Protein AF-A0A6P4IYU0-F1 (afdb_monomer)

Sequence (149 aa):
MWKLVFLVLITLEHSKGNDLTKEELEWSQISNTCGDCSAKEFPKKFTTTGYSCDAKDNNAIESSTEAESGYPQCVPKSYAVVVPVHQYCCFWSPELGCTILVGQKQYVTDQLKCTNCLEPCTRAATNSGVRHTNYGILALAVPILAKLL

Foldseek 3Di:
DDDDDPPPPPPPPPPPPPPPDPVNVVQVPWDKDWADPVVDDFDLAFQDKDKDADPVCPVQKDFDDDDAEPHVQAHPRRIYGPGGRAAKMWIADRVNHIIMMGTPVPPVPDPPPVVVSRVVSVVRRVCRPVPPPPPPDDDDDDDDDDDDD

Secondary structure (DSSP, 8-state):
---------------------HHHHHHTT--EEE---TTS---S--SS-EEEE-GGGTTSEEE-SS---S-TTTS-TTEEE-S--SSEEEEEETTTEEEEEEEGGGTTT-TTSGGGGHHHHHHHHHHTT--------------------

Mean predicted aligned error: 15.0 Å

Solvent-accessible surface area (backbone atoms only — not comparable to full-atom values): 9557 Å² total; per-residue (Å²): 136,86,80,84,80,82,84,73,78,70,76,82,70,78,75,77,68,81,77,66,49,75,64,61,59,51,62,78,67,56,47,69,44,68,57,90,49,86,93,57,93,68,64,88,57,38,75,53,72,54,72,54,49,41,87,92,26,62,80,18,59,43,84,25,94,86,46,70,24,100,46,66,91,33,38,59,60,57,29,28,72,79,43,76,43,69,65,34,35,28,27,35,21,65,87,72,33,66,32,31,38,30,9,49,92,54,63,83,81,47,101,64,61,60,64,73,37,48,61,62,41,45,53,49,34,59,48,49,74,56,81,78,70,81,69,67,86,76,84,85,88,86,92,76,93,76,86,90,135

Structure (mmCIF, N/CA/C/O backbone):
data_AF-A0A6P4IYU0-F1
#
_entry.id   AF-A0A6P4IYU0-F1
#
loop_
_atom_site.group_PDB
_atom_site.id
_atom_site.type_symbol
_atom_site.label_atom_id
_atom_site.label_alt_id
_atom_site.label_comp_id
_atom_site.label_asym_id
_atom_site.label_entity_id
_atom_site.label_seq_id
_atom_site.pdbx_PDB_ins_code
_atom_site.Cartn_x
_atom_site.Cartn_y
_atom_site.Cartn_z
_atom_site.occupancy
_atom_site.B_iso_or_equiv
_atom_site.auth_seq_id
_atom_site.auth_comp_id
_atom_site.auth_asym_id
_atom_site.auth_atom_id
_atom_site.pdbx_PDB_model_num
ATOM 1 N N . MET A 1 1 ? 59.515 -28.784 -33.449 1.00 38.84 1 MET A N 1
ATOM 2 C CA . MET A 1 1 ? 59.451 -27.310 -33.576 1.00 38.84 1 MET A CA 1
ATOM 3 C C . MET A 1 1 ? 58.211 -26.995 -34.407 1.00 38.84 1 MET A C 1
ATOM 5 O O . MET A 1 1 ? 58.147 -27.434 -35.539 1.00 38.84 1 MET A O 1
ATOM 9 N N . TRP A 1 2 ? 57.099 -26.692 -33.729 1.00 43.53 2 TRP A N 1
ATOM 10 C CA . TRP A 1 2 ? 56.465 -25.356 -33.681 1.00 43.53 2 TRP A CA 1
ATOM 11 C C . TRP A 1 2 ? 55.513 -25.167 -34.885 1.00 43.53 2 TRP A C 1
ATOM 13 O O . TRP A 1 2 ? 55.960 -24.927 -35.991 1.00 43.53 2 TRP A O 1
ATOM 23 N N . LYS A 1 3 ? 54.285 -25.701 -34.786 1.00 38.66 3 LYS A N 1
ATOM 24 C CA . LYS A 1 3 ? 53.018 -25.035 -34.393 1.00 38.66 3 LYS A CA 1
ATOM 25 C C . LYS A 1 3 ? 52.502 -24.004 -35.409 1.00 38.66 3 LYS A C 1
ATOM 27 O O . LYS A 1 3 ? 53.194 -23.035 -35.672 1.00 38.66 3 LYS A O 1
ATOM 32 N N . LEU A 1 4 ? 51.200 -24.157 -35.699 1.00 47.81 4 LEU A N 1
ATOM 33 C CA . LEU A 1 4 ? 50.220 -23.123 -36.080 1.00 47.81 4 LEU A CA 1
ATOM 34 C C . LEU A 1 4 ? 50.471 -22.546 -37.484 1.00 47.81 4 LEU A C 1
ATOM 36 O O . LEU A 1 4 ? 51.564 -22.133 -37.815 1.00 47.81 4 LEU A O 1
ATOM 40 N N . VAL A 1 5 ? 49.507 -22.533 -38.394 1.00 50.81 5 VAL A N 1
ATOM 41 C CA . VAL A 1 5 ? 48.252 -21.801 -38.247 1.00 50.81 5 VAL A CA 1
ATOM 42 C C . VAL A 1 5 ? 47.159 -22.590 -38.965 1.00 5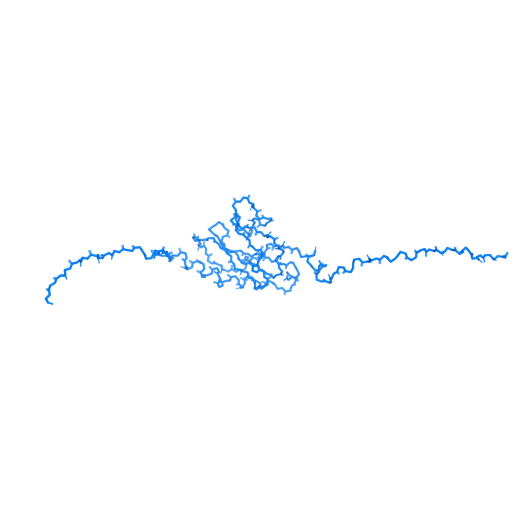0.81 5 VAL A C 1
ATOM 44 O O . VAL A 1 5 ? 47.062 -22.577 -40.189 1.00 50.81 5 VAL A O 1
ATOM 47 N N . PHE A 1 6 ? 46.323 -23.288 -38.194 1.00 45.47 6 PHE A N 1
ATOM 48 C CA . PHE A 1 6 ? 44.986 -23.616 -38.668 1.00 45.47 6 PHE A CA 1
ATOM 49 C C . PHE A 1 6 ? 44.289 -22.274 -38.874 1.00 45.47 6 PHE A C 1
ATOM 51 O O . PHE A 1 6 ? 43.990 -21.574 -37.907 1.00 45.47 6 PHE A O 1
ATOM 58 N N . LEU A 1 7 ? 44.109 -21.893 -40.139 1.00 44.38 7 LEU A N 1
ATOM 59 C CA . LEU A 1 7 ? 43.196 -20.843 -40.566 1.00 44.38 7 LEU A CA 1
ATOM 60 C C . LEU A 1 7 ? 41.782 -21.306 -40.218 1.00 44.38 7 LEU A C 1
ATOM 62 O O . LEU A 1 7 ? 41.020 -21.775 -41.059 1.00 44.38 7 LEU A O 1
ATOM 66 N N . VAL A 1 8 ? 41.455 -21.209 -38.933 1.00 45.56 8 VAL A N 1
ATOM 67 C CA . VAL A 1 8 ? 40.084 -21.172 -38.469 1.00 45.56 8 VAL A CA 1
ATOM 68 C C . VAL A 1 8 ? 39.576 -19.798 -38.890 1.00 45.56 8 VAL A C 1
ATOM 70 O O 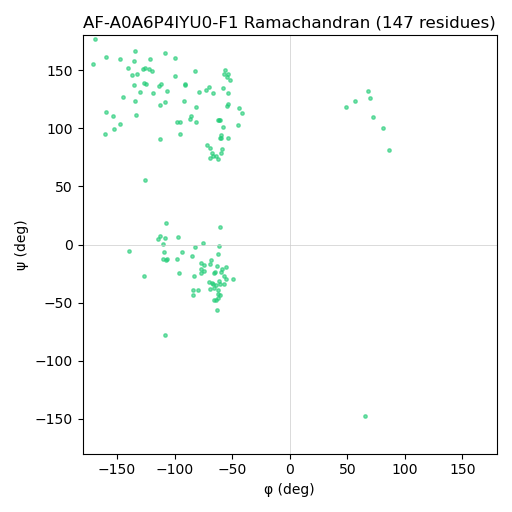. VAL A 1 8 ? 39.670 -18.820 -38.153 1.00 45.56 8 VAL A O 1
ATOM 73 N N . LEU A 1 9 ? 39.090 -19.711 -40.127 1.00 44.44 9 LEU A N 1
ATOM 74 C CA . LEU A 1 9 ? 38.122 -18.694 -40.511 1.00 44.44 9 LEU A CA 1
ATOM 75 C C . LEU A 1 9 ? 36.842 -19.031 -39.744 1.00 44.44 9 LEU A C 1
ATOM 77 O O . LEU A 1 9 ? 35.916 -19.634 -40.277 1.00 44.44 9 LEU A O 1
ATOM 81 N N . ILE A 1 10 ? 36.848 -18.711 -38.446 1.00 53.69 10 ILE A N 1
ATOM 82 C CA . ILE A 1 10 ? 35.632 -18.590 -37.658 1.00 53.69 10 ILE A CA 1
ATOM 83 C C . ILE A 1 10 ? 34.872 -17.480 -38.365 1.00 53.69 10 ILE A C 1
ATOM 85 O O . ILE A 1 10 ? 35.282 -16.319 -38.363 1.00 53.69 10 ILE A O 1
ATOM 89 N N . THR A 1 11 ? 33.815 -17.877 -39.056 1.00 47.81 11 THR A N 1
ATOM 90 C CA . THR A 1 11 ? 32.730 -16.998 -39.448 1.00 47.81 11 THR A CA 1
ATOM 91 C C . THR A 1 11 ? 32.426 -16.091 -38.263 1.00 47.81 11 THR A C 1
ATOM 93 O O . THR A 1 11 ? 32.010 -16.565 -37.207 1.00 47.81 11 THR A O 1
ATOM 96 N N . LEU A 1 12 ? 32.697 -14.794 -38.426 1.00 47.03 12 LEU A N 1
ATOM 97 C CA . LEU A 1 12 ? 32.152 -13.728 -37.595 1.00 47.03 12 LEU A CA 1
ATOM 98 C C . LEU A 1 12 ? 30.628 -13.789 -37.736 1.00 47.03 12 LEU A C 1
ATOM 100 O O . LEU A 1 12 ? 30.014 -13.040 -38.493 1.00 47.03 12 LEU A O 1
ATOM 104 N N . GLU A 1 13 ? 30.008 -14.724 -37.025 1.00 50.59 13 GLU A N 1
ATOM 105 C CA . GLU A 1 13 ? 28.640 -14.554 -36.595 1.00 50.59 13 GLU A CA 1
ATOM 106 C C . GLU A 1 13 ? 28.673 -13.324 -35.697 1.00 50.59 13 GLU A C 1
ATOM 108 O O . GLU A 1 13 ? 29.243 -13.330 -34.604 1.00 50.59 13 GLU A O 1
ATOM 113 N N . HIS A 1 14 ? 28.132 -12.225 -36.219 1.00 40.22 14 HIS A N 1
ATOM 114 C CA . HIS A 1 14 ? 27.665 -11.127 -35.398 1.00 40.22 14 HIS A CA 1
ATOM 115 C C . HIS A 1 14 ? 26.692 -11.735 -34.387 1.00 40.22 14 HIS A C 1
ATOM 117 O O . HIS A 1 14 ? 25.497 -11.864 -34.655 1.00 40.22 14 HIS A O 1
ATOM 123 N N . SER A 1 15 ? 27.214 -12.126 -33.226 1.00 43.62 15 SER A N 1
ATOM 124 C CA . SER A 1 15 ? 26.422 -12.255 -32.021 1.00 43.62 15 SER A CA 1
ATOM 125 C C . SER A 1 15 ? 25.859 -10.863 -31.776 1.00 43.62 15 SER A C 1
ATOM 127 O O . SER A 1 15 ? 26.528 -9.975 -31.247 1.00 43.62 15 SER A O 1
ATOM 129 N N . LYS A 1 16 ? 24.641 -10.647 -32.279 1.00 39.09 16 LYS A N 1
ATOM 130 C CA . LYS A 1 16 ? 23.721 -9.629 -31.795 1.00 39.09 16 LYS A CA 1
ATOM 131 C C . LYS A 1 16 ? 23.505 -9.979 -30.326 1.00 39.09 16 LYS A C 1
ATOM 133 O O . LYS A 1 16 ? 22.578 -10.699 -29.973 1.00 39.09 16 LYS A O 1
ATOM 138 N N . GLY A 1 17 ? 24.439 -9.546 -29.482 1.00 44.19 17 GLY A N 1
ATOM 139 C CA . GLY A 1 17 ? 24.194 -9.456 -28.061 1.00 44.19 17 GLY A CA 1
ATOM 140 C C . GLY A 1 17 ? 22.941 -8.611 -27.920 1.00 44.19 17 GLY A C 1
ATOM 141 O O . GLY A 1 17 ? 22.897 -7.490 -28.426 1.00 44.19 17 GLY A O 1
ATOM 142 N N . ASN A 1 18 ? 21.901 -9.190 -27.328 1.00 50.28 18 ASN A N 1
ATOM 143 C CA . ASN A 1 18 ? 20.777 -8.423 -26.826 1.00 50.28 18 ASN A CA 1
ATOM 144 C C . ASN A 1 18 ? 21.349 -7.470 -25.775 1.00 50.28 18 ASN A C 1
ATOM 146 O O . ASN A 1 18 ? 21.500 -7.844 -24.613 1.00 50.28 18 ASN A O 1
ATOM 150 N N . ASP A 1 19 ? 21.716 -6.266 -26.204 1.00 51.94 19 ASP A N 1
ATOM 151 C CA . ASP A 1 19 ? 21.904 -5.117 -25.331 1.00 51.94 19 ASP A CA 1
ATOM 152 C C . ASP A 1 19 ? 20.503 -4.734 -24.845 1.00 51.94 19 ASP A C 1
ATOM 154 O O . ASP A 1 19 ? 19.852 -3.838 -25.380 1.00 51.94 19 ASP A O 1
ATOM 158 N N . LEU A 1 20 ? 19.976 -5.545 -23.920 1.00 57.12 20 LEU A N 1
ATOM 159 C CA . LEU A 1 20 ? 18.820 -5.183 -23.116 1.00 57.12 20 LEU A CA 1
ATOM 160 C C . LEU A 1 20 ? 19.174 -3.849 -22.492 1.00 57.12 20 LEU A C 1
ATOM 162 O O . LEU A 1 20 ? 20.190 -3.723 -21.800 1.00 57.12 20 LEU A O 1
ATOM 166 N N . THR A 1 21 ? 18.356 -2.852 -22.790 1.00 60.19 21 THR A N 1
ATOM 167 C CA . THR A 1 21 ? 18.586 -1.509 -22.289 1.00 60.19 21 THR A CA 1
ATOM 168 C C . THR A 1 21 ? 18.713 -1.582 -20.769 1.00 60.19 21 THR A C 1
ATOM 170 O O . THR A 1 21 ? 18.065 -2.391 -20.100 1.00 60.19 21 THR A O 1
ATOM 173 N N . LYS A 1 22 ? 19.590 -0.758 -20.193 1.00 58.97 22 LYS A N 1
ATOM 174 C CA . LYS A 1 22 ? 19.814 -0.707 -18.740 1.00 58.97 22 LYS A CA 1
ATOM 175 C C . LYS A 1 22 ? 18.493 -0.596 -17.953 1.00 58.97 22 LYS A C 1
ATOM 177 O O . LYS A 1 22 ? 18.401 -1.120 -16.848 1.00 58.97 22 LYS A O 1
ATOM 182 N N . GLU A 1 23 ? 17.482 0.030 -18.559 1.00 57.84 23 GLU A N 1
ATOM 183 C CA . GLU A 1 23 ? 16.106 0.106 -18.065 1.00 57.84 23 GLU A CA 1
ATOM 184 C C . GLU A 1 23 ? 15.397 -1.261 -18.031 1.00 57.84 23 GLU A C 1
ATOM 186 O O . GLU A 1 23 ? 14.861 -1.623 -16.992 1.00 57.84 23 GLU A O 1
ATOM 191 N N . GLU A 1 24 ? 15.437 -2.089 -19.076 1.00 57.94 24 GLU A N 1
ATOM 192 C CA . GLU A 1 24 ? 14.796 -3.421 -19.065 1.00 57.94 24 GLU A CA 1
ATOM 193 C C . GLU A 1 24 ? 15.420 -4.378 -18.033 1.00 57.94 24 GLU A C 1
ATOM 195 O O . GLU A 1 24 ? 14.720 -5.154 -17.374 1.00 57.94 24 GLU A O 1
ATOM 200 N N . LEU A 1 25 ? 16.736 -4.283 -17.822 1.00 57.72 25 LEU A N 1
ATOM 201 C CA . LEU A 1 25 ? 17.427 -5.007 -16.751 1.00 57.72 25 LEU A CA 1
ATOM 202 C C . LEU A 1 25 ? 17.010 -4.507 -15.360 1.00 57.72 25 LEU A C 1
ATOM 204 O O . LEU A 1 25 ? 16.889 -5.317 -14.438 1.00 57.72 25 LEU A O 1
ATOM 208 N N . GLU A 1 26 ? 16.723 -3.210 -15.201 1.00 56.94 26 GLU A N 1
ATOM 209 C CA . GLU A 1 26 ? 16.196 -2.667 -13.947 1.00 56.94 26 GLU A CA 1
ATOM 210 C C . GLU A 1 26 ? 14.800 -3.188 -13.612 1.00 56.94 26 GLU A C 1
ATOM 212 O O . GLU A 1 26 ? 14.552 -3.465 -12.439 1.00 56.94 26 GLU A O 1
ATOM 217 N N . TRP A 1 27 ? 13.922 -3.367 -14.602 1.00 55.72 27 TRP A N 1
ATOM 218 C CA . TRP A 1 27 ? 12.559 -3.871 -14.392 1.00 55.72 27 TRP A CA 1
ATOM 219 C C . TRP A 1 27 ? 12.544 -5.336 -13.943 1.00 55.72 27 TRP A C 1
ATOM 221 O O . TRP A 1 27 ? 11.721 -5.720 -13.115 1.00 55.72 27 TRP A O 1
ATOM 231 N N . SER A 1 28 ? 13.501 -6.142 -14.415 1.00 58.00 28 SER A N 1
ATOM 232 C CA . SER A 1 28 ? 13.610 -7.566 -14.058 1.00 58.00 28 SER A CA 1
ATOM 233 C C . SER A 1 28 ? 13.997 -7.835 -12.594 1.00 58.00 28 SER A C 1
ATOM 235 O O . SER A 1 28 ? 13.870 -8.963 -12.121 1.00 58.00 28 SER A O 1
ATOM 237 N N . GLN A 1 29 ? 14.466 -6.815 -11.866 1.00 64.81 29 GLN A N 1
ATOM 238 C CA . GLN A 1 29 ? 14.989 -6.954 -10.500 1.00 64.81 29 GLN A CA 1
ATOM 239 C C . GLN A 1 29 ? 14.153 -6.234 -9.435 1.00 64.81 29 GLN A C 1
ATOM 241 O O . GLN A 1 29 ? 14.544 -6.197 -8.265 1.00 64.81 29 GLN A O 1
ATOM 246 N N . ILE A 1 30 ? 13.014 -5.642 -9.802 1.00 71.06 30 ILE A N 1
ATOM 247 C CA . ILE A 1 30 ? 12.126 -5.005 -8.828 1.00 71.06 30 ILE A CA 1
ATOM 248 C C . ILE A 1 30 ? 11.271 -6.084 -8.179 1.00 71.06 30 ILE A C 1
ATOM 250 O O . ILE A 1 30 ? 10.321 -6.592 -8.764 1.00 71.06 30 ILE A O 1
ATOM 254 N N . SER A 1 31 ? 11.610 -6.407 -6.937 1.00 83.81 31 SER A N 1
ATOM 255 C CA . SER A 1 31 ? 10.728 -7.163 -6.057 1.00 83.81 31 SER A CA 1
ATOM 256 C C . SER A 1 31 ? 9.857 -6.198 -5.264 1.00 83.81 31 SER A C 1
ATOM 258 O O . SER A 1 31 ? 10.343 -5.175 -4.765 1.00 83.81 31 SER A O 1
ATOM 260 N N . ASN A 1 32 ? 8.575 -6.521 -5.129 1.00 89.25 32 ASN A N 1
ATOM 261 C CA . ASN A 1 32 ? 7.666 -5.799 -4.253 1.00 89.25 32 ASN A CA 1
ATOM 262 C C . ASN A 1 32 ? 7.472 -6.535 -2.934 1.00 89.25 32 ASN A C 1
ATOM 264 O O . ASN A 1 32 ? 7.449 -7.763 -2.887 1.00 89.25 32 ASN A O 1
ATOM 268 N N . THR A 1 33 ? 7.323 -5.772 -1.855 1.00 89.62 33 THR A N 1
ATOM 269 C CA . THR A 1 33 ? 7.025 -6.297 -0.522 1.00 89.62 33 THR A CA 1
ATOM 270 C C . THR A 1 33 ? 6.026 -5.393 0.179 1.00 89.62 33 THR A C 1
ATOM 272 O O . THR A 1 33 ? 5.972 -4.186 -0.063 1.00 89.62 33 THR A O 1
ATOM 275 N N . CYS A 1 34 ? 5.238 -5.963 1.082 1.00 90.69 34 CYS A N 1
ATOM 276 C CA . CYS A 1 34 ? 4.429 -5.157 1.984 1.00 90.69 34 CYS A CA 1
ATOM 277 C C . CYS A 1 34 ? 5.335 -4.453 2.998 1.00 90.69 34 CYS A C 1
ATOM 279 O O . CYS A 1 34 ? 6.271 -5.063 3.519 1.00 90.69 34 CYS A O 1
ATOM 281 N N . GLY A 1 35 ? 5.086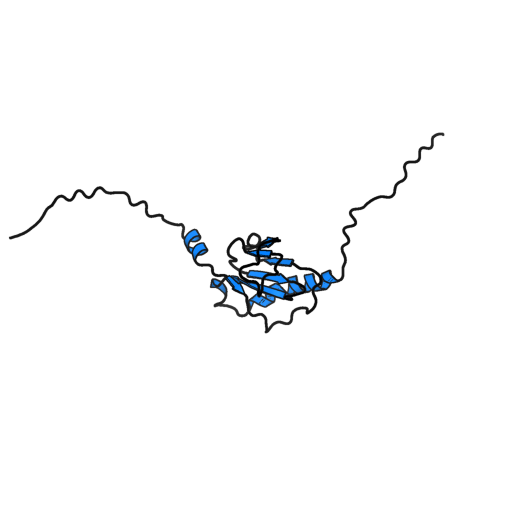 -3.169 3.243 1.00 87.12 35 GLY A N 1
ATOM 282 C CA . GLY A 1 35 ? 5.819 -2.410 4.253 1.00 87.12 35 GLY A CA 1
ATOM 283 C C . GLY A 1 35 ? 5.253 -2.633 5.654 1.00 87.12 35 GLY A C 1
ATOM 284 O O . GLY A 1 35 ? 4.050 -2.835 5.818 1.00 87.12 35 GLY A O 1
ATOM 285 N N . ASP A 1 36 ? 6.118 -2.558 6.664 1.00 85.38 36 ASP A N 1
ATOM 286 C CA . ASP A 1 36 ? 5.706 -2.544 8.066 1.00 85.38 36 ASP A CA 1
ATOM 287 C C . ASP A 1 36 ? 5.386 -1.108 8.504 1.00 85.38 36 ASP A C 1
ATOM 289 O O . ASP A 1 36 ? 6.275 -0.260 8.617 1.00 85.38 36 ASP A O 1
ATOM 293 N N . CYS A 1 37 ? 4.103 -0.837 8.743 1.00 82.44 37 CYS A N 1
ATOM 294 C CA . CYS A 1 37 ? 3.625 0.451 9.240 1.00 82.44 37 CYS A CA 1
ATOM 295 C C . CYS A 1 37 ? 3.174 0.420 10.703 1.00 82.44 37 CYS A C 1
ATOM 297 O O . CYS A 1 37 ? 2.477 1.336 11.139 1.00 82.44 37 CYS A O 1
ATOM 299 N N . SER A 1 38 ? 3.584 -0.583 11.481 1.00 81.19 38 SER A N 1
ATOM 300 C CA . SER A 1 38 ? 3.143 -0.760 12.873 1.00 81.19 38 SER A CA 1
ATOM 301 C C . SER A 1 38 ? 3.484 0.427 13.783 1.00 81.19 38 SER A C 1
ATOM 303 O O . SER A 1 38 ? 2.816 0.652 14.787 1.00 81.19 38 SER A O 1
ATOM 305 N N . ALA A 1 39 ? 4.500 1.220 13.427 1.00 80.25 39 ALA A N 1
ATOM 306 C CA . ALA A 1 39 ? 4.905 2.422 14.159 1.00 80.25 39 ALA A CA 1
ATOM 307 C C . ALA A 1 39 ? 4.075 3.684 13.829 1.00 80.25 39 ALA A C 1
ATOM 309 O O . ALA A 1 39 ? 4.354 4.753 14.375 1.00 80.25 39 ALA A O 1
ATOM 310 N N . LYS A 1 40 ? 3.104 3.612 12.906 1.00 84.31 40 LYS A N 1
ATOM 311 C CA . LYS A 1 40 ? 2.257 4.746 12.510 1.00 84.31 40 LYS A CA 1
ATOM 312 C C . LYS A 1 40 ? 0.815 4.538 12.947 1.00 84.31 40 LYS A C 1
ATOM 314 O O . LYS A 1 40 ? 0.240 3.467 12.787 1.00 84.31 40 LYS A O 1
ATOM 319 N N . GLU A 1 41 ? 0.213 5.612 13.443 1.00 87.19 41 GLU A N 1
ATOM 320 C CA . GLU A 1 41 ? -1.209 5.634 13.754 1.00 87.19 41 GLU A CA 1
ATOM 321 C C . GLU A 1 41 ? -2.004 6.023 12.509 1.00 87.19 41 GLU A C 1
ATOM 323 O O . GLU A 1 41 ? -1.989 7.173 12.071 1.00 87.19 41 GLU A O 1
ATOM 328 N N . PHE A 1 42 ? -2.705 5.049 11.936 1.00 89.69 42 PHE A N 1
ATOM 329 C CA . PHE A 1 42 ? -3.678 5.279 10.875 1.00 89.69 42 PHE A CA 1
ATOM 330 C C . PHE A 1 42 ? -5.109 5.287 11.421 1.00 89.69 42 PHE A C 1
ATOM 332 O O . PHE A 1 42 ? -5.379 4.733 12.495 1.00 89.69 42 PHE A O 1
ATOM 339 N N . PRO A 1 43 ? -6.063 5.871 10.673 1.00 89.25 43 PRO A N 1
ATOM 340 C CA . PRO A 1 43 ? -7.477 5.698 10.965 1.00 89.25 43 PRO A CA 1
ATOM 341 C C . PRO A 1 43 ? -7.845 4.216 11.092 1.00 89.25 43 PRO A C 1
ATOM 343 O O . PRO A 1 43 ? -7.359 3.372 10.346 1.00 89.25 43 PRO A O 1
ATOM 346 N N . LYS A 1 44 ? -8.737 3.901 12.035 1.00 84.44 44 LYS A N 1
ATOM 347 C CA . LYS A 1 44 ? -9.139 2.513 12.330 1.00 84.44 44 LYS A CA 1
ATOM 348 C C . LYS A 1 44 ? -10.389 2.054 11.582 1.00 84.44 44 LYS A C 1
ATOM 350 O O . LYS A 1 44 ? -10.796 0.908 11.726 1.00 84.44 44 LYS A O 1
ATOM 355 N N . LYS A 1 45 ? -11.059 2.961 10.866 1.00 88.38 45 LYS A N 1
ATOM 356 C CA . LYS A 1 45 ? -12.334 2.689 10.201 1.00 88.38 45 LYS A CA 1
ATOM 357 C C . LYS A 1 45 ? -12.309 3.236 8.784 1.00 88.38 45 LYS A C 1
ATOM 359 O O . LYS A 1 45 ? -12.131 4.435 8.591 1.00 88.38 45 LYS A O 1
ATOM 364 N N . PHE A 1 46 ? -12.556 2.345 7.837 1.00 90.06 46 PHE A N 1
ATOM 365 C CA . PHE A 1 46 ? -12.752 2.638 6.425 1.00 90.06 46 PHE A CA 1
ATOM 366 C C . PHE A 1 46 ? -14.074 2.002 6.000 1.00 90.06 46 PHE A C 1
ATOM 368 O O . PHE A 1 46 ? -14.386 0.896 6.437 1.00 90.06 46 PHE A O 1
ATOM 375 N N . THR A 1 47 ? -14.869 2.701 5.191 1.00 89.56 47 THR A N 1
ATOM 376 C CA . THR A 1 47 ? -16.094 2.138 4.582 1.00 89.56 47 THR A CA 1
ATOM 377 C C . THR A 1 47 ? -15.946 1.925 3.080 1.00 89.56 47 THR A C 1
ATOM 379 O O . THR A 1 47 ? -16.825 1.345 2.448 1.00 89.56 47 THR A O 1
ATOM 382 N N . THR A 1 48 ? -14.834 2.386 2.513 1.00 91.38 48 THR A N 1
ATOM 383 C CA . THR A 1 48 ? -14.483 2.230 1.107 1.00 91.38 48 THR A CA 1
ATOM 384 C C . THR A 1 48 ? -13.161 1.493 0.983 1.00 91.38 48 THR A C 1
ATOM 386 O O . THR A 1 48 ? -12.356 1.466 1.917 1.00 91.38 48 THR A O 1
ATOM 389 N N . THR A 1 49 ? -12.948 0.922 -0.196 1.00 93.12 49 THR A N 1
ATOM 390 C CA . THR A 1 49 ? -11.693 0.289 -0.585 1.00 93.12 49 THR A CA 1
ATOM 391 C C . THR A 1 49 ? -11.080 1.102 -1.716 1.00 93.12 49 THR A C 1
ATOM 393 O O . THR A 1 49 ? -11.800 1.560 -2.604 1.00 93.12 49 THR A O 1
ATOM 396 N N . GLY A 1 50 ? -9.774 1.346 -1.656 1.00 94.50 50 GLY A N 1
ATOM 397 C CA . GLY A 1 50 ? -9.095 2.237 -2.590 1.00 94.50 50 GLY A CA 1
ATOM 398 C C . GLY A 1 50 ? -7.578 2.174 -2.502 1.00 94.50 50 GLY A C 1
ATOM 399 O O . GLY A 1 50 ? -7.016 1.465 -1.664 1.00 94.50 50 GLY A O 1
ATOM 400 N N . TYR A 1 51 ? -6.925 2.921 -3.391 1.00 95.62 51 TYR A N 1
ATOM 401 C CA . TYR A 1 51 ? -5.475 3.051 -3.424 1.00 95.62 51 TYR A CA 1
ATOM 402 C C . TYR A 1 51 ? -5.030 4.439 -3.897 1.00 95.62 51 TYR A C 1
ATOM 404 O O . TYR A 1 51 ? -5.780 5.176 -4.536 1.00 95.62 51 TYR A O 1
ATOM 412 N N . SER A 1 52 ? -3.787 4.787 -3.572 1.00 94.94 52 SER A N 1
ATOM 413 C CA . SER A 1 52 ? -3.071 5.947 -4.100 1.00 94.94 52 SER A CA 1
ATOM 414 C C . SER A 1 52 ? -1.602 5.581 -4.243 1.00 94.94 52 SER A C 1
ATOM 416 O O . SER A 1 52 ? -0.983 5.134 -3.277 1.00 94.94 52 SER A O 1
ATOM 418 N N . CYS A 1 53 ? -1.040 5.778 -5.427 1.00 93.31 53 CYS A N 1
ATOM 419 C CA . CYS A 1 53 ? 0.347 5.437 -5.722 1.00 93.31 53 CYS A CA 1
ATOM 420 C C . CYS A 1 53 ? 1.218 6.682 -5.868 1.00 93.31 53 CYS A C 1
ATOM 422 O O . CYS A 1 53 ? 0.719 7.797 -6.040 1.00 93.31 53 CYS A O 1
ATOM 424 N N . ASP A 1 54 ? 2.534 6.480 -5.816 1.00 91.50 54 ASP A N 1
ATOM 425 C CA . ASP A 1 54 ? 3.466 7.450 -6.378 1.00 91.50 54 ASP A CA 1
ATOM 426 C C . ASP A 1 54 ? 3.141 7.693 -7.861 1.00 91.50 54 ASP A C 1
ATOM 428 O O . ASP A 1 54 ? 2.666 6.796 -8.562 1.00 91.50 54 ASP A O 1
ATOM 432 N N . ALA A 1 55 ? 3.432 8.894 -8.365 1.00 90.25 55 ALA A N 1
ATOM 433 C CA . ALA A 1 55 ? 3.138 9.256 -9.749 1.00 90.25 55 ALA A CA 1
ATOM 434 C C . ALA A 1 55 ? 3.761 8.288 -10.772 1.00 90.25 55 ALA A C 1
ATOM 436 O O . ALA A 1 55 ? 3.189 8.078 -11.842 1.00 90.25 55 ALA A O 1
ATOM 437 N N . LYS A 1 56 ? 4.906 7.677 -10.439 1.00 88.25 56 LYS A N 1
ATOM 438 C CA . LYS A 1 56 ? 5.584 6.682 -11.284 1.00 88.25 56 LYS A CA 1
ATOM 439 C C . LYS A 1 56 ? 4.896 5.315 -11.303 1.00 88.25 56 LYS A C 1
ATOM 441 O O . LYS A 1 56 ? 5.136 4.543 -12.221 1.00 88.25 56 LYS A O 1
ATOM 446 N N . ASP A 1 57 ? 4.030 5.047 -10.330 1.00 90.94 57 ASP A N 1
ATOM 447 C CA . ASP A 1 57 ? 3.384 3.752 -10.102 1.00 90.94 57 ASP A CA 1
ATOM 448 C C . ASP A 1 57 ? 1.867 3.785 -10.369 1.00 90.94 57 ASP A C 1
ATOM 450 O O . ASP A 1 57 ? 1.172 2.808 -10.108 1.00 90.94 57 ASP A O 1
ATOM 454 N N . ASN A 1 58 ? 1.322 4.880 -10.912 1.00 88.62 58 ASN A N 1
ATOM 455 C CA . ASN A 1 58 ? -0.125 5.041 -11.132 1.00 88.62 58 ASN A CA 1
ATOM 456 C C . ASN A 1 58 ? -0.767 3.946 -11.999 1.00 88.62 58 ASN A C 1
ATOM 458 O O . ASN A 1 58 ? -1.950 3.658 -11.836 1.00 88.62 58 ASN A O 1
ATOM 462 N N . ASN A 1 59 ? 0.012 3.329 -12.889 1.00 91.25 59 ASN A N 1
ATOM 463 C CA . ASN A 1 59 ? -0.448 2.258 -13.776 1.00 91.25 59 ASN A CA 1
ATOM 464 C C . ASN A 1 59 ? -0.114 0.855 -13.234 1.00 91.25 59 ASN A C 1
ATOM 466 O O . ASN A 1 59 ? -0.298 -0.129 -13.941 1.00 91.25 59 ASN A O 1
ATOM 470 N N . ALA A 1 60 ? 0.415 0.750 -12.009 1.00 92.12 60 ALA A N 1
ATOM 471 C CA . ALA A 1 60 ? 0.796 -0.529 -11.411 1.00 92.12 60 ALA A CA 1
ATOM 472 C C . ALA A 1 60 ? -0.389 -1.341 -10.894 1.00 92.12 60 ALA A C 1
ATOM 474 O O . ALA A 1 60 ? -0.271 -2.556 -10.732 1.00 92.12 60 ALA A O 1
ATOM 475 N N . ILE A 1 61 ? -1.513 -0.674 -10.631 1.00 93.50 61 ILE A N 1
ATOM 476 C CA . ILE A 1 61 ? -2.668 -1.250 -9.955 1.00 93.50 61 ILE A CA 1
ATOM 477 C C . ILE A 1 61 ? -3.880 -1.216 -10.876 1.00 93.50 61 ILE A C 1
ATOM 479 O O . ILE A 1 61 ? -4.240 -0.163 -11.400 1.00 93.50 61 ILE A O 1
ATOM 483 N N . GLU A 1 62 ? -4.549 -2.357 -10.994 1.00 92.25 62 GLU A N 1
ATOM 484 C CA . GLU A 1 62 ? -5.828 -2.487 -11.688 1.00 92.25 62 GLU A CA 1
ATOM 485 C C . GLU A 1 62 ? -6.896 -3.051 -10.754 1.00 92.25 62 GLU A C 1
ATOM 487 O O . GLU A 1 62 ? -6.608 -3.811 -9.826 1.00 92.25 62 GLU A O 1
ATOM 492 N N . SER A 1 63 ? -8.156 -2.682 -10.996 1.00 89.19 63 SER A N 1
ATOM 493 C CA . SER A 1 63 ? -9.288 -3.320 -10.327 1.00 89.19 63 SER A CA 1
ATOM 494 C C . SER A 1 63 ? -9.402 -4.775 -10.769 1.00 89.19 63 SER A C 1
ATOM 496 O O . SER A 1 63 ? -9.445 -5.054 -11.965 1.00 89.19 63 SER A O 1
ATOM 498 N N . SER A 1 64 ? -9.526 -5.684 -9.811 1.00 82.81 64 SER A N 1
ATOM 499 C CA . SER A 1 64 ? -9.654 -7.117 -10.044 1.00 82.81 64 SER A CA 1
ATOM 500 C C . SER A 1 64 ? -10.907 -7.645 -9.357 1.00 82.81 64 SER A C 1
ATOM 502 O O . SER A 1 64 ? -11.217 -7.268 -8.228 1.00 82.81 64 SER A O 1
ATOM 504 N N . THR A 1 65 ? -11.640 -8.516 -10.048 1.00 75.56 65 THR A N 1
ATOM 505 C CA . THR A 1 65 ? -12.781 -9.257 -9.480 1.00 75.56 65 THR A CA 1
ATOM 506 C C . THR A 1 65 ? -12.492 -10.750 -9.325 1.00 75.56 65 THR A C 1
ATOM 508 O O . THR A 1 65 ? -13.232 -11.440 -8.629 1.00 75.56 65 THR A O 1
ATOM 511 N N . GLU A 1 66 ? -11.406 -11.239 -9.930 1.00 67.44 66 GLU A N 1
ATOM 512 C CA . GLU A 1 66 ? -11.120 -12.672 -10.082 1.00 67.44 66 GLU A CA 1
ATOM 513 C C . GLU A 1 66 ? -9.735 -13.073 -9.553 1.00 67.44 66 GLU A C 1
ATOM 515 O O . GLU A 1 66 ? -9.546 -14.213 -9.134 1.00 67.44 66 GLU A O 1
ATOM 520 N N . ALA A 1 67 ? -8.769 -12.149 -9.540 1.00 64.56 67 ALA A N 1
ATOM 521 C CA . ALA A 1 67 ? -7.398 -12.417 -9.119 1.00 64.56 67 ALA A CA 1
ATOM 522 C C . ALA A 1 67 ? -7.091 -11.764 -7.768 1.00 64.56 67 ALA A C 1
ATOM 524 O O . ALA A 1 67 ? -7.187 -10.541 -7.631 1.00 64.56 67 ALA A O 1
ATOM 525 N N . GLU A 1 68 ? -6.674 -12.575 -6.792 1.00 68.31 68 GLU A N 1
ATOM 526 C CA . GLU A 1 68 ? -6.026 -12.070 -5.584 1.00 68.31 68 GLU A CA 1
ATOM 527 C C . GLU A 1 68 ? -4.613 -11.596 -5.942 1.00 68.31 68 GLU A C 1
ATOM 529 O O . GLU A 1 68 ? -3.863 -12.282 -6.640 1.00 68.31 68 GLU A O 1
ATOM 534 N N . SER A 1 69 ? -4.245 -10.405 -5.471 1.00 79.25 69 SER A N 1
ATOM 535 C CA . SER A 1 69 ? -2.869 -9.920 -5.562 1.00 79.25 69 SER A CA 1
ATOM 536 C C . SER A 1 69 ? -1.898 -10.938 -4.950 1.00 79.25 69 SER A C 1
ATOM 538 O O . SER A 1 69 ? -2.206 -11.551 -3.929 1.00 79.25 69 SER A O 1
ATOM 540 N N . GLY A 1 70 ? -0.678 -11.039 -5.493 1.00 86.69 70 GLY A N 1
ATOM 541 C CA . GLY A 1 70 ? 0.428 -11.778 -4.861 1.00 86.69 70 GLY A CA 1
ATOM 542 C C . GLY A 1 70 ? 0.853 -11.220 -3.490 1.00 86.69 70 GLY A C 1
ATOM 543 O O . GLY A 1 70 ? 1.738 -11.774 -2.841 1.00 86.69 70 GLY A O 1
ATOM 544 N N . TYR A 1 71 ? 0.215 -10.133 -3.046 1.00 91.88 71 TYR A N 1
ATOM 545 C CA . TYR A 1 71 ? 0.460 -9.421 -1.796 1.00 91.88 71 TYR A CA 1
ATOM 546 C C . TYR A 1 71 ? -0.825 -9.269 -0.956 1.00 91.88 71 TYR A C 1
ATOM 548 O O . TYR A 1 71 ? -1.191 -8.145 -0.596 1.00 91.88 71 TYR A O 1
ATOM 556 N N . PRO A 1 72 ? -1.538 -10.364 -0.627 1.00 92.31 72 PRO A N 1
ATOM 557 C CA . PRO A 1 72 ? -2.854 -10.299 0.022 1.00 92.31 72 PRO A CA 1
ATOM 558 C C . PRO A 1 72 ? -2.825 -9.660 1.420 1.00 92.31 72 PRO A C 1
ATOM 560 O O . PRO A 1 72 ? -3.851 -9.221 1.930 1.00 92.31 72 PRO A O 1
ATOM 563 N N . GLN A 1 73 ? -1.653 -9.588 2.051 1.00 92.31 73 GLN A N 1
ATOM 564 C CA . GLN A 1 73 ? -1.454 -8.985 3.365 1.00 92.31 73 GLN A CA 1
ATOM 565 C C . GLN A 1 73 ? -1.432 -7.448 3.351 1.00 92.31 73 GLN A C 1
ATOM 567 O O . GLN A 1 73 ? -1.547 -6.838 4.410 1.00 92.31 73 GLN A O 1
ATOM 572 N N . CYS A 1 74 ? -1.275 -6.810 2.186 1.00 92.25 74 CYS A N 1
ATOM 573 C CA . CYS A 1 74 ? -1.305 -5.347 2.081 1.00 92.25 74 CYS A CA 1
ATOM 574 C C . CYS A 1 74 ? -2.045 -4.794 0.860 1.00 92.25 74 CYS A C 1
ATOM 576 O O . CYS A 1 74 ? -2.219 -3.579 0.782 1.00 92.25 74 CYS A O 1
ATOM 578 N N . VAL A 1 75 ? -2.496 -5.641 -0.064 1.00 94.69 75 VAL A N 1
ATOM 579 C CA . VAL A 1 75 ? -3.297 -5.242 -1.223 1.00 94.69 75 VAL A CA 1
ATOM 580 C C . VAL A 1 75 ? -4.704 -5.828 -1.066 1.00 94.69 75 VAL A C 1
ATOM 582 O O . VAL A 1 75 ? -4.840 -7.051 -0.989 1.00 94.69 75 VAL A O 1
ATOM 585 N N . PRO A 1 76 ? -5.758 -4.993 -1.010 1.00 93.81 76 PRO A N 1
ATOM 586 C CA . PRO A 1 76 ? -7.135 -5.466 -0.943 1.00 93.81 76 PRO A CA 1
ATOM 587 C C . PRO A 1 76 ? -7.483 -6.370 -2.127 1.00 93.81 76 PRO A C 1
ATOM 589 O O . PRO A 1 76 ? -7.039 -6.133 -3.248 1.00 93.81 76 PRO A O 1
ATOM 592 N N . LYS A 1 77 ? -8.351 -7.361 -1.898 1.00 91.94 77 LYS A N 1
ATOM 593 C CA . LYS A 1 77 ? -8.735 -8.364 -2.910 1.00 91.94 77 LYS A CA 1
ATOM 594 C C . LYS A 1 77 ? -9.354 -7.783 -4.184 1.00 91.94 77 LYS A C 1
ATOM 596 O O . LYS A 1 77 ? -9.351 -8.441 -5.212 1.00 91.94 77 LYS A O 1
ATOM 601 N N . SER A 1 78 ? -9.881 -6.562 -4.117 1.00 90.06 78 SER A N 1
ATOM 602 C CA . SER A 1 78 ? -10.445 -5.846 -5.263 1.00 90.06 78 SER A CA 1
ATOM 603 C C . SER A 1 78 ? -9.392 -5.276 -6.223 1.00 90.06 78 SER A C 1
ATOM 605 O O . SER A 1 78 ? -9.760 -4.583 -7.1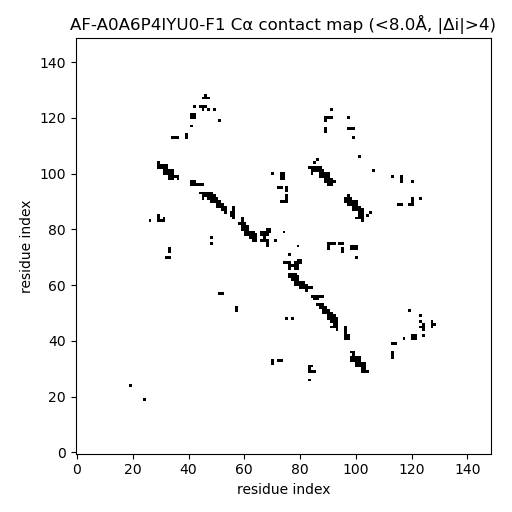71 1.00 90.06 78 SER A O 1
ATOM 607 N N . TYR A 1 79 ? -8.099 -5.493 -5.965 1.00 92.94 79 TYR A N 1
ATOM 608 C CA . TYR A 1 79 ? -6.995 -4.958 -6.756 1.00 92.94 79 TYR A CA 1
ATOM 609 C C . TYR A 1 79 ? -5.950 -6.023 -7.088 1.00 92.94 79 TYR A C 1
ATOM 611 O O . TYR A 1 79 ? -5.652 -6.904 -6.281 1.00 92.94 79 TYR A O 1
ATOM 619 N N . ALA A 1 80 ? -5.345 -5.883 -8.263 1.00 92.25 80 ALA A N 1
ATOM 620 C CA . ALA A 1 80 ? -4.196 -6.656 -8.708 1.00 92.25 80 ALA A CA 1
ATOM 621 C C . ALA A 1 80 ? -3.008 -5.730 -8.999 1.00 92.25 80 ALA A C 1
ATOM 623 O O . ALA A 1 80 ? -3.183 -4.582 -9.408 1.00 92.25 80 ALA A O 1
ATOM 624 N N . VAL A 1 81 ? -1.798 -6.248 -8.787 1.00 91.56 81 VAL A N 1
ATOM 625 C CA . VAL A 1 81 ? -0.544 -5.583 -9.163 1.00 91.56 81 VAL A CA 1
ATOM 626 C C . VAL A 1 81 ? -0.138 -6.130 -10.529 1.00 91.56 81 VAL A C 1
ATOM 628 O O . VAL A 1 81 ? 0.271 -7.286 -10.623 1.00 91.56 81 VAL A O 1
ATOM 631 N N . VAL A 1 82 ? -0.309 -5.332 -11.582 1.00 91.19 82 VAL A N 1
ATOM 632 C CA . VAL A 1 82 ? -0.127 -5.774 -12.979 1.00 91.19 82 VAL A CA 1
ATOM 633 C C . VAL A 1 82 ? 1.255 -5.452 -13.534 1.00 91.19 82 VAL A C 1
ATOM 635 O O . VAL A 1 82 ? 1.738 -6.146 -14.427 1.00 91.19 82 VAL A O 1
ATOM 638 N N . VAL A 1 83 ? 1.922 -4.443 -12.972 1.00 89.56 83 VAL A N 1
ATOM 639 C CA . VAL A 1 83 ? 3.337 -4.151 -13.229 1.00 89.56 83 VAL A CA 1
ATOM 640 C C . VAL A 1 83 ? 4.069 -3.860 -11.914 1.00 89.56 83 VAL A C 1
ATOM 642 O O . VAL A 1 83 ? 3.421 -3.499 -10.927 1.00 89.56 83 VAL A O 1
ATOM 645 N N . PRO A 1 84 ? 5.406 -4.015 -11.861 1.00 88.88 84 PRO A N 1
ATOM 646 C CA . PRO A 1 84 ? 6.165 -3.785 -10.636 1.00 88.88 84 PRO A CA 1
ATOM 647 C C . PRO A 1 84 ? 5.997 -2.362 -10.085 1.00 88.88 84 PRO A C 1
ATOM 649 O O . PRO A 1 84 ? 6.121 -1.377 -10.814 1.00 88.88 84 PRO A O 1
ATOM 652 N N . VAL A 1 85 ? 5.779 -2.251 -8.773 1.00 89.69 85 VAL A N 1
ATOM 653 C CA . VAL A 1 85 ? 5.738 -0.960 -8.064 1.00 89.69 85 VAL A CA 1
ATOM 654 C C . VAL A 1 85 ? 7.172 -0.506 -7.779 1.00 89.69 85 VAL A C 1
ATOM 656 O O . VAL A 1 85 ? 7.928 -1.168 -7.069 1.00 89.69 85 VAL A O 1
ATOM 659 N N . HIS A 1 86 ? 7.581 0.633 -8.314 1.00 86.88 86 HIS A N 1
ATOM 660 C CA . HIS A 1 86 ? 8.951 1.126 -8.205 1.00 86.88 86 HIS A CA 1
ATOM 661 C C . HIS A 1 86 ? 9.179 1.889 -6.897 1.00 86.88 86 HIS A C 1
ATOM 663 O O . HIS A 1 86 ? 10.242 1.775 -6.279 1.00 86.88 86 HIS A O 1
ATOM 669 N N . GLN A 1 87 ? 8.193 2.677 -6.468 1.00 87.75 87 GLN A N 1
ATOM 670 C CA . GLN A 1 87 ? 8.253 3.537 -5.293 1.00 87.75 87 GLN A CA 1
ATOM 671 C C . GLN A 1 87 ? 7.374 2.986 -4.175 1.00 87.75 87 GLN A C 1
ATOM 673 O O . GLN A 1 87 ? 7.901 2.416 -3.206 1.00 87.75 87 GLN A O 1
ATOM 678 N N . TYR A 1 88 ? 6.063 3.197 -4.279 1.00 90.69 88 TYR A N 1
ATOM 679 C CA . TYR A 1 88 ? 5.070 2.731 -3.322 1.00 90.69 88 TYR A CA 1
ATOM 680 C C . TYR A 1 88 ? 3.638 2.930 -3.831 1.00 90.69 88 TYR A C 1
ATOM 682 O O . TYR A 1 88 ? 3.336 3.862 -4.577 1.00 90.69 88 TYR A O 1
ATOM 690 N N . CYS A 1 89 ? 2.739 2.103 -3.307 1.00 93.56 89 CYS A N 1
ATOM 691 C CA . CYS A 1 89 ? 1.300 2.317 -3.354 1.00 93.56 89 CYS A CA 1
ATOM 692 C C . CYS A 1 89 ? 0.711 2.143 -1.955 1.00 93.56 89 CYS A C 1
ATOM 694 O O . CYS A 1 89 ? 0.998 1.166 -1.261 1.00 93.56 89 CYS A O 1
ATOM 696 N N . CYS A 1 90 ? -0.106 3.106 -1.547 1.00 94.56 90 CYS A N 1
ATOM 697 C CA . CYS A 1 90 ? -0.907 3.067 -0.335 1.00 94.56 90 CYS A CA 1
ATOM 698 C C . CYS A 1 90 ? -2.269 2.465 -0.661 1.00 94.56 90 CYS A C 1
ATOM 700 O O . CYS A 1 90 ? -2.878 2.838 -1.664 1.00 94.56 90 CYS A O 1
ATOM 702 N N . PHE A 1 91 ? -2.772 1.598 0.206 1.00 95.12 91 PHE A N 1
ATOM 703 C CA . PHE A 1 91 ? -4.087 0.987 0.075 1.00 95.12 91 PHE A CA 1
ATOM 704 C C . PHE A 1 91 ? -4.901 1.227 1.335 1.00 95.12 91 PHE A C 1
ATOM 706 O O . PHE A 1 91 ? -4.349 1.352 2.429 1.00 95.12 91 PHE A O 1
ATOM 713 N N . TRP A 1 92 ? -6.219 1.267 1.184 1.00 95.31 92 TRP A N 1
ATOM 714 C CA . TRP A 1 92 ? -7.138 1.236 2.311 1.00 95.31 92 TRP A CA 1
ATOM 715 C C . TRP A 1 92 ? -8.317 0.314 2.028 1.00 95.31 92 TRP A C 1
ATOM 717 O O . TRP A 1 92 ? -8.774 0.205 0.890 1.00 95.31 92 TRP A O 1
ATOM 727 N N . SER A 1 93 ? -8.807 -0.354 3.067 1.00 94.00 93 SER A N 1
ATOM 728 C CA . SER A 1 93 ? -10.031 -1.161 3.022 1.00 94.00 93 SER A CA 1
ATOM 729 C C . SER A 1 93 ? -10.596 -1.382 4.430 1.00 94.00 93 SER A C 1
ATOM 731 O O . SER A 1 93 ? -9.859 -1.222 5.411 1.00 94.00 93 SER A O 1
ATOM 733 N N . PRO A 1 94 ? -11.878 -1.764 4.561 1.00 93.00 94 PRO A N 1
ATOM 734 C CA . PRO A 1 94 ? -12.443 -2.182 5.842 1.00 93.00 94 PRO A CA 1
ATOM 735 C C . PRO A 1 94 ? -11.693 -3.361 6.480 1.00 93.00 94 PRO A C 1
ATOM 737 O O . PRO A 1 94 ? -11.593 -3.424 7.704 1.00 93.00 94 PRO A O 1
ATOM 740 N N . GLU A 1 95 ? -11.163 -4.280 5.669 1.00 92.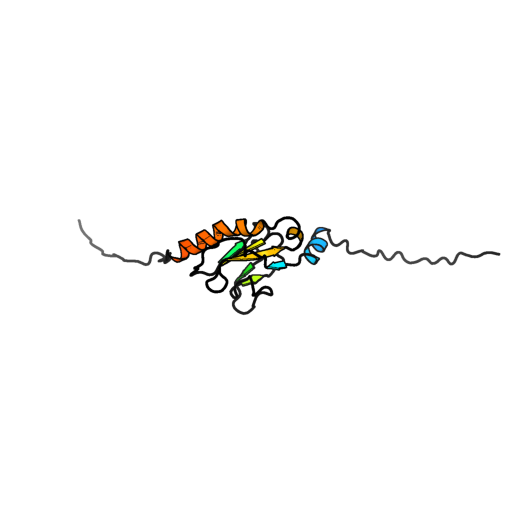62 95 GLU A N 1
ATOM 741 C CA . GLU A 1 95 ? -10.545 -5.525 6.133 1.00 92.62 95 GLU A CA 1
ATOM 742 C C . GLU A 1 95 ? -9.079 -5.349 6.541 1.00 92.62 95 GLU A C 1
ATOM 744 O O . GLU A 1 95 ? -8.661 -5.889 7.563 1.00 92.62 95 GLU A O 1
ATOM 749 N N . LEU A 1 96 ? -8.294 -4.607 5.753 1.00 92.31 96 LEU A N 1
ATOM 750 C CA . LEU A 1 96 ? -6.850 -4.441 5.979 1.00 92.31 96 LEU A CA 1
ATOM 751 C C . LEU A 1 96 ? -6.491 -3.139 6.706 1.00 92.31 96 LEU A C 1
ATOM 753 O O . LEU A 1 96 ? -5.358 -2.975 7.153 1.00 92.31 96 LEU A O 1
ATOM 757 N N . GLY A 1 97 ? -7.427 -2.195 6.827 1.00 93.12 97 GLY A N 1
ATOM 758 C CA . GLY A 1 97 ? -7.092 -0.838 7.246 1.00 93.12 97 GLY A CA 1
ATOM 759 C C . GLY A 1 97 ? -6.218 -0.144 6.200 1.00 93.12 97 GLY A C 1
ATOM 760 O O . GLY A 1 97 ? -6.381 -0.394 5.009 1.00 93.12 97 GLY A O 1
ATOM 761 N N . CYS A 1 98 ? -5.317 0.738 6.642 1.00 93.31 98 CYS A N 1
ATOM 762 C CA . CYS A 1 98 ? -4.352 1.414 5.772 1.00 93.31 98 CYS A CA 1
ATOM 763 C C . CYS A 1 98 ? -3.045 0.614 5.694 1.00 93.31 98 CYS A C 1
ATOM 765 O O . CYS A 1 98 ? -2.409 0.362 6.719 1.00 93.31 98 CYS A O 1
ATOM 767 N N . THR A 1 99 ? -2.631 0.251 4.486 1.00 93.38 99 THR A N 1
ATOM 768 C CA . THR A 1 99 ? -1.459 -0.591 4.214 1.00 93.38 99 THR A CA 1
ATOM 769 C C . THR A 1 99 ? -0.609 -0.008 3.084 1.00 93.38 99 THR A C 1
ATOM 771 O O . THR A 1 99 ? -1.033 0.901 2.369 1.00 93.38 99 THR A O 1
ATOM 774 N N . ILE A 1 100 ? 0.620 -0.512 2.918 1.00 93.06 100 ILE A N 1
ATOM 775 C CA . ILE A 1 100 ? 1.548 -0.049 1.878 1.00 93.06 100 ILE A CA 1
ATOM 776 C C . ILE A 1 100 ? 2.231 -1.227 1.172 1.00 93.06 100 ILE A C 1
ATOM 778 O O . ILE A 1 100 ? 2.700 -2.166 1.819 1.00 93.06 100 ILE A O 1
ATOM 782 N N . LEU A 1 101 ? 2.333 -1.141 -0.152 1.00 92.62 101 LEU A N 1
ATOM 783 C CA . LEU A 1 101 ? 3.192 -1.976 -0.990 1.00 92.62 101 LEU A CA 1
ATOM 784 C C . LEU A 1 101 ? 4.373 -1.128 -1.468 1.00 92.62 101 LEU A C 1
ATOM 786 O O . LEU A 1 101 ? 4.172 -0.006 -1.930 1.00 92.62 101 LEU A O 1
ATOM 790 N N . VAL A 1 102 ? 5.599 -1.636 -1.359 1.00 89.25 102 VAL A N 1
ATOM 791 C CA . VAL A 1 102 ? 6.824 -0.894 -1.695 1.00 89.25 102 VAL A CA 1
ATOM 792 C C . VAL A 1 102 ? 7.714 -1.669 -2.664 1.00 89.25 102 VAL A C 1
ATOM 794 O O . VAL A 1 102 ? 7.731 -2.899 -2.669 1.00 89.25 102 VAL A O 1
ATOM 797 N N . GLY A 1 103 ? 8.486 -0.947 -3.479 1.00 87.44 103 GLY A N 1
ATOM 798 C CA . GLY A 1 103 ? 9.592 -1.516 -4.258 1.00 87.44 103 GLY A CA 1
ATOM 799 C C . GLY A 1 103 ? 10.849 -1.722 -3.403 1.00 87.44 103 GLY A C 1
ATOM 800 O O . GLY A 1 103 ? 11.281 -0.805 -2.697 1.00 87.44 103 GLY A O 1
ATOM 801 N N . GLN A 1 104 ? 11.464 -2.909 -3.468 1.00 72.19 104 GLN A N 1
ATOM 802 C CA . GLN A 1 104 ? 12.546 -3.350 -2.570 1.00 72.19 104 GLN A CA 1
ATOM 803 C C . GLN A 1 104 ? 13.813 -2.479 -2.629 1.00 72.19 104 GLN A C 1
ATOM 805 O O . GLN A 1 104 ? 14.450 -2.281 -1.594 1.00 72.19 104 GLN A O 1
ATOM 810 N N . LYS A 1 105 ? 14.148 -1.874 -3.784 1.00 64.88 105 LYS A N 1
ATOM 811 C CA . LYS A 1 105 ? 15.296 -0.942 -3.918 1.00 64.88 105 LYS A CA 1
ATOM 812 C C . LYS A 1 105 ? 15.248 0.231 -2.928 1.00 64.88 105 LYS A C 1
ATOM 814 O O . LYS A 1 105 ? 16.266 0.859 -2.671 1.00 64.88 105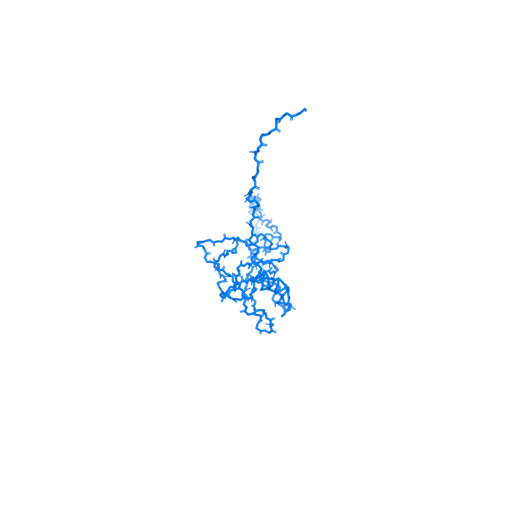 LYS A O 1
ATOM 819 N N . GLN A 1 106 ? 14.077 0.517 -2.371 1.00 57.22 106 GLN A N 1
ATOM 820 C CA . GLN A 1 106 ? 13.832 1.650 -1.491 1.00 57.22 106 GLN A CA 1
ATOM 821 C C . GLN A 1 106 ? 13.579 1.246 -0.025 1.00 57.22 106 GLN A C 1
ATOM 823 O O . GLN A 1 106 ? 13.319 2.113 0.804 1.00 57.22 106 GLN A O 1
ATOM 828 N N . TYR A 1 107 ? 13.617 -0.051 0.310 1.00 57.12 107 TYR A N 1
ATOM 829 C CA . TYR A 1 107 ? 13.466 -0.521 1.697 1.00 57.12 107 TYR A CA 1
ATOM 830 C C . TYR A 1 107 ? 14.728 -0.256 2.535 1.00 57.12 107 TYR A C 1
ATOM 832 O O . TYR A 1 107 ? 14.666 -0.175 3.756 1.00 57.12 107 TYR A O 1
ATOM 840 N N . VAL A 1 108 ? 15.881 -0.101 1.875 1.00 53.94 108 VAL A N 1
ATOM 841 C CA . VAL A 1 108 ? 17.192 -0.008 2.535 1.00 53.94 108 VAL A CA 1
ATOM 842 C C . VAL A 1 108 ? 17.442 1.368 3.163 1.00 53.94 108 VAL A C 1
ATOM 844 O O . VAL A 1 108 ? 18.214 1.457 4.112 1.00 53.94 108 VAL A O 1
ATOM 84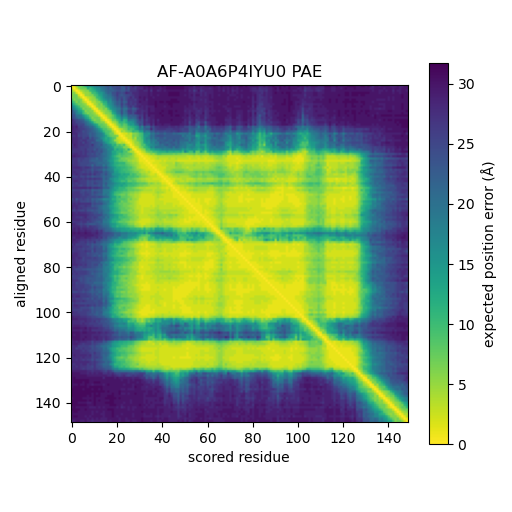7 N N . THR A 1 109 ? 16.794 2.433 2.682 1.00 53.72 109 THR A N 1
ATOM 848 C CA . THR A 1 109 ? 17.120 3.801 3.118 1.00 53.72 109 THR A CA 1
ATOM 849 C C . THR A 1 109 ? 16.117 4.462 4.043 1.00 53.72 109 THR A C 1
ATOM 851 O O . THR A 1 109 ? 16.503 5.449 4.644 1.00 53.72 109 THR A O 1
ATOM 854 N N . ASP A 1 110 ? 14.898 3.951 4.242 1.00 50.50 110 ASP A N 1
ATOM 855 C CA . ASP A 1 110 ? 13.935 4.678 5.073 1.00 50.50 110 ASP A CA 1
ATOM 856 C C . ASP A 1 110 ? 12.804 3.801 5.631 1.00 50.50 110 ASP A C 1
ATOM 858 O O . ASP A 1 110 ? 11.864 3.431 4.925 1.00 50.50 110 ASP A O 1
ATOM 862 N N . GLN A 1 111 ? 12.781 3.635 6.960 1.00 53.91 111 GLN A N 1
ATOM 863 C CA . GLN A 1 111 ? 11.581 3.316 7.764 1.00 53.91 111 GLN A CA 1
ATOM 864 C C . GLN A 1 111 ? 10.471 4.403 7.648 1.00 53.91 111 GLN A C 1
ATOM 866 O O . GLN A 1 111 ? 9.537 4.465 8.446 1.00 53.91 111 GLN A O 1
ATOM 871 N N . LEU A 1 112 ? 10.566 5.296 6.658 1.00 57.31 112 LEU A N 1
ATOM 872 C CA . LEU A 1 112 ? 9.921 6.606 6.575 1.00 57.31 112 LEU A CA 1
ATOM 873 C C . LEU A 1 112 ? 8.787 6.674 5.533 1.00 57.31 112 LEU A C 1
ATOM 875 O O . LEU A 1 112 ? 8.193 7.731 5.338 1.00 57.31 112 LEU A O 1
ATOM 879 N N . LYS A 1 113 ? 8.414 5.553 4.902 1.00 65.50 113 LYS A N 1
ATOM 880 C CA . LYS A 1 113 ? 7.429 5.544 3.801 1.00 65.50 113 LYS A CA 1
ATOM 881 C C . LYS A 1 113 ? 5.963 5.538 4.220 1.00 65.50 113 LYS A C 1
ATOM 883 O O . LYS A 1 113 ? 5.126 6.064 3.494 1.00 65.50 113 LYS A O 1
ATOM 888 N N . CYS A 1 114 ? 5.633 5.012 5.395 1.00 80.69 114 CYS A N 1
ATOM 889 C CA . CYS A 1 114 ? 4.237 4.956 5.841 1.00 80.69 114 CYS A CA 1
ATOM 890 C C . CYS A 1 114 ? 3.632 6.353 6.066 1.00 80.69 114 CYS A C 1
ATOM 892 O O . CYS A 1 114 ? 2.422 6.525 5.957 1.00 80.69 114 CYS A O 1
ATOM 894 N N . THR A 1 115 ? 4.461 7.376 6.315 1.00 86.31 115 THR A N 1
ATOM 895 C CA . THR A 1 115 ? 4.002 8.770 6.436 1.00 86.31 115 THR A CA 1
ATOM 896 C C . THR A 1 115 ? 3.327 9.265 5.153 1.00 86.31 115 THR A C 1
ATOM 898 O O . THR A 1 115 ? 2.341 9.993 5.238 1.00 86.31 115 THR A O 1
ATOM 901 N N . ASN A 1 116 ? 3.781 8.817 3.976 1.00 87.12 116 ASN A N 1
ATOM 902 C CA . ASN A 1 116 ? 3.180 9.199 2.693 1.00 87.12 116 ASN A CA 1
ATOM 903 C C . ASN A 1 116 ? 1.746 8.674 2.545 1.00 87.12 116 ASN A C 1
ATOM 905 O O . ASN A 1 116 ? 0.943 9.265 1.831 1.00 87.12 116 ASN A O 1
ATOM 909 N N . CYS A 1 117 ? 1.402 7.603 3.262 1.00 91.50 117 CYS A N 1
ATOM 910 C CA . CYS A 1 117 ? 0.053 7.053 3.267 1.00 91.50 117 CYS A CA 1
ATOM 911 C C . CYS A 1 117 ? -0.881 7.738 4.272 1.00 91.50 117 CYS A C 1
ATOM 913 O O . CYS A 1 117 ? -2.087 7.507 4.228 1.00 91.50 117 CYS A O 1
ATOM 915 N N . LEU A 1 118 ? -0.369 8.595 5.167 1.00 91.25 118 LEU A N 1
ATOM 916 C CA . LEU A 1 118 ? -1.180 9.195 6.230 1.00 91.25 118 LEU A CA 1
ATOM 917 C C . LEU A 1 118 ? -2.276 10.100 5.670 1.00 91.25 118 LEU A C 1
ATOM 919 O O . LEU A 1 118 ? -3.433 9.975 6.065 1.00 91.25 118 LEU A O 1
ATOM 923 N N . GLU A 1 119 ? -1.926 10.983 4.738 1.00 91.50 119 GLU A N 1
ATOM 924 C CA . GLU A 1 119 ? -2.880 11.890 4.101 1.00 91.50 119 GLU A CA 1
ATOM 925 C C . GLU A 1 119 ? -3.956 11.139 3.293 1.00 91.50 119 GLU A C 1
ATOM 927 O O . GLU A 1 119 ? -5.134 11.292 3.637 1.00 91.50 119 GLU A O 1
ATOM 932 N N . PRO A 1 120 ? -3.619 10.273 2.312 1.00 92.25 120 PRO A N 1
ATOM 933 C CA . PRO A 1 120 ? -4.634 9.587 1.515 1.00 92.25 120 PRO A CA 1
ATOM 934 C C . PRO A 1 120 ? -5.524 8.677 2.368 1.00 92.25 120 PRO A C 1
ATOM 936 O O . PRO A 1 120 ? -6.742 8.674 2.187 1.00 92.25 120 PRO A O 1
ATOM 939 N N . CYS A 1 121 ? -4.967 7.973 3.360 1.00 92.94 121 CYS A N 1
ATOM 940 C CA . CYS A 1 121 ? -5.770 7.151 4.263 1.00 92.94 121 CYS A CA 1
ATOM 941 C C . CYS A 1 121 ? -6.659 7.993 5.190 1.00 92.94 121 CYS A C 1
ATOM 943 O O . CYS A 1 121 ? -7.814 7.640 5.417 1.00 92.94 121 CYS A O 1
ATOM 945 N N . THR A 1 122 ? -6.184 9.133 5.697 1.00 92.56 122 THR A N 1
ATOM 946 C CA . THR A 1 122 ? -7.029 10.037 6.500 1.00 92.56 122 THR A CA 1
ATOM 947 C C . THR A 1 122 ? -8.192 10.564 5.672 1.00 92.56 122 THR A C 1
ATOM 949 O O . THR A 1 122 ? -9.337 10.504 6.117 1.00 92.56 122 THR A O 1
ATOM 952 N N . ARG A 1 123 ? -7.924 11.004 4.440 1.00 91.12 123 ARG A N 1
ATOM 953 C CA . ARG A 1 123 ? -8.947 11.471 3.503 1.00 91.12 123 ARG A CA 1
ATOM 954 C C . ARG A 1 123 ? -9.964 10.378 3.177 1.00 91.12 123 ARG A C 1
ATOM 956 O O . ARG A 1 123 ? -11.165 10.635 3.161 1.00 91.12 123 ARG A O 1
ATOM 963 N N . ALA A 1 124 ? -9.505 9.153 2.941 1.00 90.94 124 ALA A N 1
ATOM 964 C CA . ALA A 1 124 ? -10.387 8.019 2.701 1.00 90.94 124 ALA A CA 1
ATOM 965 C C . ALA A 1 124 ? -11.288 7.728 3.911 1.00 90.94 124 ALA A C 1
ATOM 967 O O . ALA A 1 124 ? -12.493 7.523 3.751 1.00 90.94 124 ALA A O 1
ATOM 968 N N . ALA A 1 125 ? -10.737 7.772 5.125 1.00 89.44 125 ALA A N 1
ATOM 969 C CA . ALA A 1 125 ? -11.477 7.533 6.361 1.00 89.44 125 ALA A CA 1
ATOM 970 C C . ALA A 1 125 ? -12.480 8.650 6.706 1.00 89.44 125 ALA A C 1
ATOM 972 O O . ALA A 1 125 ? -13.533 8.369 7.273 1.00 89.44 125 ALA A O 1
ATOM 973 N N . THR A 1 126 ? -12.209 9.911 6.361 1.00 83.62 126 THR A N 1
ATOM 974 C CA . THR A 1 126 ? -13.156 11.020 6.591 1.00 83.62 126 THR A CA 1
ATOM 975 C C . THR A 1 126 ? -14.256 11.062 5.533 1.00 83.62 126 THR A C 1
ATOM 977 O O . THR A 1 126 ? -15.431 11.236 5.863 1.00 83.62 126 THR A O 1
ATOM 980 N N . ASN A 1 127 ? -13.916 10.795 4.270 1.00 70.19 127 ASN A N 1
ATOM 981 C CA . ASN A 1 127 ? -14.894 10.671 3.187 1.00 70.19 127 ASN A CA 1
ATOM 982 C C . ASN A 1 127 ? -15.766 9.412 3.321 1.00 70.19 127 ASN A C 1
ATOM 984 O O . ASN A 1 127 ? -16.851 9.356 2.752 1.00 70.19 127 ASN A O 1
ATOM 988 N N . SER A 1 128 ? -15.352 8.443 4.144 1.00 57.56 128 SER A N 1
ATOM 989 C CA . SER A 1 128 ? -16.128 7.247 4.503 1.00 57.56 128 SER A CA 1
ATOM 990 C C . SER A 1 128 ? -17.449 7.546 5.247 1.00 57.56 128 SER A C 1
ATOM 992 O O . SER A 1 128 ? -18.254 6.631 5.437 1.00 57.56 128 SER A O 1
ATOM 994 N N . GLY A 1 129 ? -17.699 8.802 5.650 1.00 44.16 129 GLY A N 1
ATOM 995 C CA . GLY A 1 129 ? -18.981 9.286 6.188 1.00 44.16 129 GLY A CA 1
ATOM 996 C C . GLY A 1 129 ? -19.775 10.202 5.244 1.00 44.16 129 GLY A C 1
ATOM 997 O O . GLY A 1 129 ? -20.964 10.432 5.471 1.00 44.16 129 GLY A O 1
ATOM 998 N N . VAL A 1 130 ? -19.161 10.698 4.167 1.00 41.75 130 VAL A N 1
ATOM 999 C CA . VAL A 1 130 ? -19.840 11.514 3.157 1.00 41.75 130 VAL A CA 1
ATOM 1000 C C . VAL A 1 130 ? -20.257 10.580 2.035 1.00 41.75 130 VAL A C 1
ATOM 1002 O O . VAL A 1 130 ? -19.493 10.282 1.120 1.00 41.75 130 VAL A O 1
ATOM 1005 N N . ARG A 1 131 ? -21.507 10.110 2.090 1.00 36.16 131 ARG A N 1
ATOM 1006 C CA . ARG A 1 131 ? -22.174 9.597 0.893 1.00 36.16 131 ARG A CA 1
ATOM 1007 C C . ARG A 1 131 ? -22.213 10.743 -0.117 1.00 36.16 131 ARG A C 1
ATOM 1009 O O . ARG A 1 131 ? -23.173 11.506 -0.140 1.00 36.16 131 ARG A O 1
ATOM 1016 N N . HIS A 1 132 ? -21.212 10.852 -0.984 1.00 37.88 132 HIS A N 1
ATOM 1017 C CA . HIS A 1 132 ? -21.443 11.432 -2.297 1.00 37.88 132 HIS A CA 1
ATOM 1018 C C . HIS A 1 132 ? -22.334 10.437 -3.035 1.00 37.88 132 HIS A C 1
ATOM 1020 O O . HIS A 1 132 ? -21.886 9.624 -3.838 1.00 37.88 132 HIS A O 1
ATOM 1026 N N . THR A 1 133 ? -23.629 10.464 -2.719 1.00 34.06 133 THR A N 1
ATOM 1027 C CA . THR A 1 133 ? -24.626 10.049 -3.686 1.00 34.06 133 THR A CA 1
ATOM 1028 C C . THR A 1 133 ? -24.405 10.961 -4.879 1.00 34.06 133 THR A C 1
ATOM 1030 O O . THR A 1 133 ? -24.807 12.125 -4.858 1.00 34.06 133 THR A O 1
ATOM 1033 N N . ASN A 1 134 ? -23.731 10.444 -5.903 1.00 38.78 134 ASN A N 1
ATOM 1034 C CA . ASN A 1 134 ? -23.909 10.918 -7.262 1.00 38.78 134 ASN A CA 1
ATOM 1035 C C . ASN A 1 134 ? -25.373 10.632 -7.628 1.00 38.78 134 ASN A C 1
ATOM 1037 O O . ASN A 1 134 ? -25.682 9.722 -8.389 1.00 38.78 134 ASN A O 1
ATOM 1041 N N . TYR A 1 135 ? -26.296 11.412 -7.064 1.00 44.56 135 TYR A N 1
ATOM 1042 C CA . TYR A 1 135 ? -27.501 11.754 -7.787 1.00 44.56 135 TYR A CA 1
ATOM 1043 C C . TYR A 1 135 ? -27.014 12.672 -8.899 1.00 44.56 135 TYR A C 1
ATOM 1045 O O . TYR A 1 135 ? -27.022 13.897 -8.782 1.00 44.56 135 TYR A O 1
ATOM 1053 N N . GLY A 1 136 ? -26.539 12.039 -9.978 1.00 40.34 136 GLY A N 1
ATOM 1054 C CA . GLY A 1 136 ? -26.714 12.606 -11.297 1.00 40.34 136 GLY A CA 1
ATOM 1055 C C . GLY A 1 136 ? -28.154 13.088 -11.339 1.00 40.34 136 GLY A C 1
ATOM 1056 O O . GLY A 1 136 ? -29.077 12.320 -11.071 1.00 40.34 136 GLY A O 1
ATOM 1057 N N . ILE A 1 137 ? -28.287 14.398 -11.499 1.00 51.78 137 ILE A N 1
ATOM 1058 C CA . ILE A 1 137 ? -29.533 15.146 -11.492 1.00 51.78 137 ILE A CA 1
ATOM 1059 C C . ILE A 1 137 ? -30.550 14.380 -12.343 1.00 51.78 137 ILE A C 1
ATOM 1061 O O . ILE A 1 137 ? -30.494 14.410 -13.569 1.00 51.78 137 ILE A O 1
ATOM 1065 N N . LEU A 1 138 ? -31.472 13.675 -11.690 1.00 48.62 138 LEU A N 1
ATOM 1066 C CA . LEU A 1 138 ? -32.660 13.127 -12.323 1.00 48.62 138 LEU A CA 1
ATOM 1067 C C . LEU A 1 138 ? -33.863 13.863 -11.748 1.00 48.62 138 LEU A C 1
ATOM 1069 O O . LEU A 1 138 ? -34.409 13.507 -10.711 1.00 48.62 138 LEU A O 1
ATOM 1073 N N . ALA A 1 139 ? -34.167 14.935 -12.483 1.00 53.22 139 ALA A N 1
ATOM 1074 C CA . ALA A 1 139 ? -35.479 15.351 -12.966 1.00 53.22 139 ALA A CA 1
ATOM 1075 C C . ALA A 1 139 ? -36.614 15.578 -11.962 1.00 53.22 139 ALA A C 1
ATOM 1077 O O . ALA A 1 139 ? -37.080 14.629 -11.356 1.00 53.22 139 ALA A O 1
ATOM 1078 N N . LEU A 1 140 ? -37.183 16.793 -11.997 1.00 48.62 140 LEU A N 1
ATOM 1079 C CA . LEU A 1 140 ? -38.628 17.067 -12.134 1.00 48.62 140 LEU A CA 1
ATOM 1080 C C . LEU A 1 140 ? -38.766 18.458 -12.808 1.00 48.62 140 LEU A C 1
ATOM 1082 O O . LEU A 1 140 ? -38.363 19.459 -12.232 1.00 48.62 140 LEU A O 1
ATOM 1086 N N . ALA A 1 141 ? -39.007 18.560 -14.121 1.00 48.94 141 ALA A N 1
ATOM 1087 C CA . ALA A 1 141 ? -40.296 18.465 -14.822 1.00 48.94 141 ALA A CA 1
ATOM 1088 C C . ALA A 1 141 ? -41.218 19.682 -14.614 1.00 48.94 141 ALA A C 1
ATOM 1090 O O . ALA A 1 141 ? -41.810 19.790 -13.552 1.00 48.94 141 ALA A O 1
ATOM 1091 N N . VAL A 1 142 ? -41.423 20.497 -15.665 1.00 45.59 142 VAL A N 1
ATOM 1092 C CA . VAL A 1 142 ? -42.758 20.977 -16.094 1.00 45.59 142 VAL A CA 1
ATOM 1093 C C . VAL A 1 142 ? -42.733 21.290 -17.604 1.00 45.59 142 VAL A C 1
ATOM 1095 O O . VAL A 1 142 ? -42.135 22.286 -18.007 1.00 45.59 142 VAL A O 1
ATOM 1098 N N . PRO A 1 143 ? -43.417 20.516 -18.463 1.00 56.69 143 PRO A N 1
ATOM 1099 C CA . PRO A 1 143 ? -43.930 21.016 -19.726 1.00 56.69 143 PRO A CA 1
ATOM 1100 C C . PRO A 1 143 ? -45.407 21.374 -19.525 1.00 56.69 143 PRO A C 1
ATOM 1102 O O . PRO A 1 143 ? -46.249 20.483 -19.445 1.00 56.69 143 PRO A O 1
ATOM 1105 N N . ILE A 1 144 ? -45.750 22.662 -19.437 1.00 48.38 144 ILE A N 1
ATOM 1106 C CA . ILE A 1 144 ? -47.146 23.103 -19.573 1.00 48.38 144 ILE A CA 1
ATOM 1107 C C . ILE A 1 144 ? -47.201 24.298 -20.524 1.00 48.38 144 ILE A C 1
ATOM 1109 O O . ILE A 1 144 ? -46.733 25.395 -20.233 1.00 48.38 144 ILE A O 1
ATOM 1113 N N . LEU A 1 145 ? -47.798 24.023 -21.682 1.00 52.91 145 LEU A N 1
ATOM 1114 C CA . LEU A 1 145 ? -48.383 24.972 -22.618 1.00 52.91 145 LEU A CA 1
ATOM 1115 C C . LEU A 1 145 ? -49.411 25.888 -21.921 1.00 52.91 145 LEU A C 1
ATOM 1117 O O . LEU A 1 145 ? -50.374 25.386 -21.349 1.00 52.91 145 LEU A O 1
ATOM 1121 N N . ALA A 1 146 ? -49.298 27.202 -22.117 1.00 45.72 146 ALA A N 1
ATOM 1122 C CA . ALA A 1 146 ? -50.409 28.169 -22.142 1.00 45.72 146 ALA A CA 1
ATOM 1123 C C . ALA A 1 146 ? -49.888 29.423 -22.879 1.00 45.72 146 ALA A C 1
ATOM 1125 O O . ALA A 1 146 ? -49.011 30.104 -22.369 1.00 45.72 146 ALA A O 1
ATOM 1126 N N . LYS A 1 147 ? -50.086 29.607 -24.192 1.00 44.00 147 LYS A N 1
ATOM 1127 C CA . LYS A 1 147 ? -51.276 30.117 -24.908 1.00 44.00 147 LYS A CA 1
ATOM 1128 C C . LYS A 1 147 ? -51.860 31.423 -24.322 1.00 44.00 147 LYS A C 1
ATOM 1130 O O . LYS A 1 147 ? -52.418 31.392 -23.236 1.00 44.00 147 LYS A O 1
ATOM 1135 N N . LEU A 1 148 ? -51.842 32.467 -25.170 1.00 39.94 148 LEU A N 1
ATOM 1136 C CA . LEU A 1 148 ? -52.690 33.679 -25.219 1.00 39.94 148 LEU A CA 1
ATOM 1137 C C . LEU A 1 148 ? -52.368 34.861 -24.283 1.00 39.94 148 LEU A C 1
ATOM 1139 O O . LEU A 1 148 ? -52.836 34.905 -23.150 1.00 39.94 148 LEU A O 1
ATOM 1143 N N . LEU A 1 149 ? -51.703 35.878 -24.849 1.00 39.56 149 LEU A N 1
ATOM 114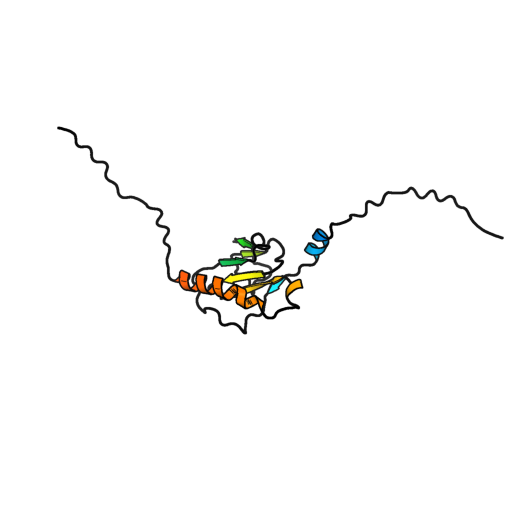4 C CA . LEU A 1 149 ? -52.218 37.252 -25.000 1.00 39.56 149 LEU A CA 1
ATOM 1145 C C . LEU A 1 149 ? -51.445 37.981 -26.107 1.00 39.56 149 LEU A C 1
ATOM 1147 O O . LEU A 1 149 ? -50.208 37.807 -26.159 1.00 39.56 149 LEU A O 1
#

pLDDT: mean 72.77, std 20.4, range [34.06, 95.62]

Radius of gyration: 27.76 Å; Cα contacts (8 Å, |Δi|>4): 206; chains: 1; bounding box: 112×65×55 Å

Organism: Drosophila kikkawai (NCBI:txid30033)

Nearest PDB structures (foldseek):
  1i2h-assembly1_A  TM=3.189E-01  e=2.311E+00  Rattus norvegicus
  4mab-assembly1_B  TM=3.391E-01  e=8.204E+00  Salmonella enterica subsp. enterica serovar Typhimurium
  5dvb-assembly1_I  TM=2.985E-0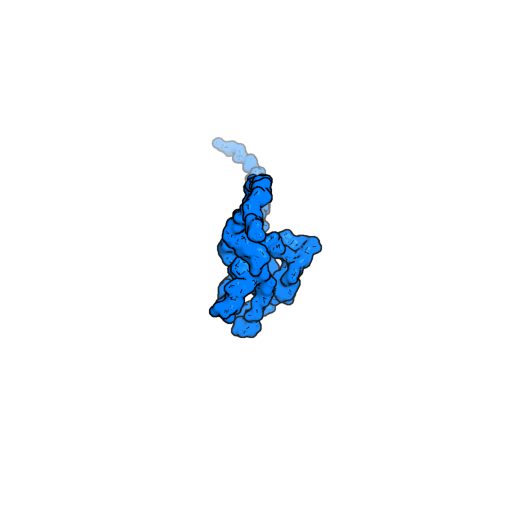1  e=9.311E+00  Saccharomyces cerevisiae
  1kz7-assembly2_C  TM=2.687E-01  e=7.700E+00  Mus musculus